Protein AF-A0A126Z7Q3-F1 (afdb_monomer)

Secondary structure (DSSP, 8-state):
--HHHHHHTTGGGTT-GGG-SS-S-SSHHHHHHHHHHHHS--SS-SEEEEETTEEEE---HHHHHHH--HHHHHHHHHTTEEEETTTTEEEEE-

Foldseek 3Di:
DALQVLLVVQLVLAQQLVPDDPQPDPQLVVSLVVLQCVQPNDPDDQFDDDDDQKTWGPDDRVSSRVRDDSVSSNSNRNSQWHQDPVVRTIMHGD

Sequence (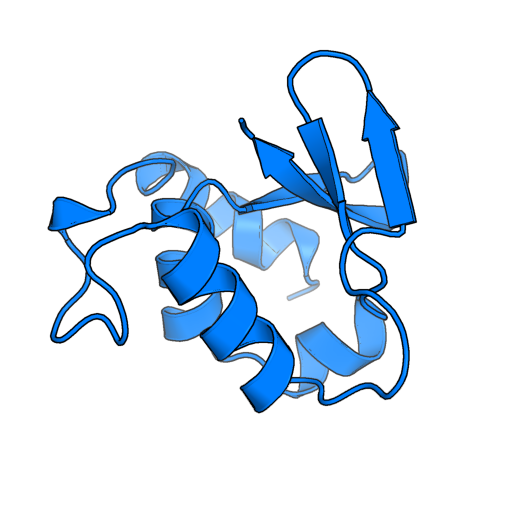94 aa):
MNLHDRFEQYEDEFLKFDRIDNPKSKRPDLHAFLMLDEIQPGERDLISASEHDEFYLDIDCDAFAEKATDEQIRDLQRCGIRYDSELDSLCMFA

Radius of gyration: 12.02 Å; Cα contacts (8 Å, |Δi|>4): 138; chains: 1; bounding box: 31×30×31 Å

Nearest PDB structures (foldseek):
  3eg4-assembly1_A  TM=2.612E-01  e=6.435E+00  Brucella suis

pLDDT: mean 96.57, std 2.92, range [76.81, 98.5]

Solvent-accessible surface area (backbone atoms only — not comparable to full-atom values): 5461 Å² total; per-residue (Å²): 131,58,62,59,61,57,49,58,75,35,54,93,36,56,65,43,49,92,75,54,80,85,61,91,40,97,46,46,61,62,29,38,52,57,50,48,41,70,67,54,70,74,96,68,69,56,69,67,49,70,56,97,54,34,37,31,39,68,52,64,54,70,70,40,51,78,62,54,48,72,68,54,52,41,50,31,17,10,33,28,39,45,71,39,83,91,76,66,33,42,31,34,62,107

Mean predicted aligned error: 2.29 Å

Structure (mmCIF, N/CA/C/O backbone):
data_AF-A0A126Z7Q3-F1
#
_entry.id   AF-A0A126Z7Q3-F1
#
loop_
_atom_site.group_PDB
_atom_site.id
_atom_site.type_symbol
_atom_site.label_atom_id
_atom_site.label_alt_id
_atom_site.label_comp_id
_atom_site.label_asym_id
_atom_site.label_entity_id
_atom_site.label_seq_id
_atom_site.pdbx_PDB_ins_code
_atom_site.Cartn_x
_atom_site.Cartn_y
_atom_site.Cartn_z
_atom_site.occupancy
_atom_site.B_iso_or_equiv
_atom_site.auth_seq_id
_atom_site.auth_comp_id
_atom_site.auth_asym_id
_atom_site.auth_atom_id
_atom_site.pdbx_PDB_model_num
ATOM 1 N N . MET A 1 1 ? 10.277 10.415 6.136 1.00 76.81 1 MET A N 1
ATOM 2 C CA . MET A 1 1 ? 10.282 8.963 6.380 1.00 76.81 1 MET A CA 1
ATOM 3 C C . MET A 1 1 ? 10.121 8.313 5.018 1.00 76.81 1 MET A C 1
ATOM 5 O O . MET A 1 1 ? 9.322 8.838 4.247 1.00 76.81 1 MET A O 1
ATOM 9 N N . ASN A 1 2 ? 10.946 7.324 4.670 1.00 91.75 2 ASN A N 1
ATOM 10 C CA . ASN A 1 2 ? 10.834 6.655 3.365 1.00 91.75 2 ASN A CA 1
ATOM 11 C C . ASN A 1 2 ? 9.611 5.706 3.368 1.00 91.75 2 ASN A C 1
ATOM 13 O O . ASN A 1 2 ? 8.962 5.552 4.404 1.00 91.75 2 ASN 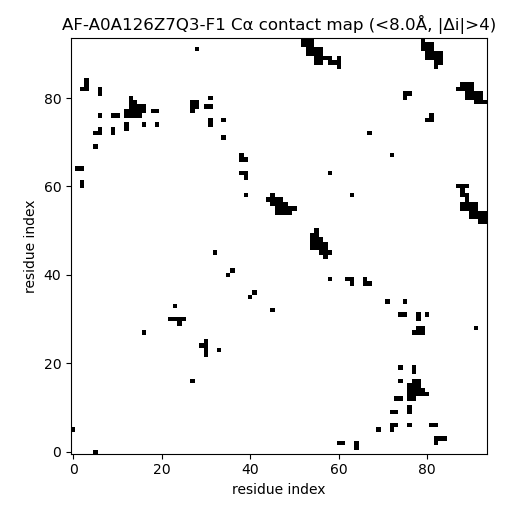A O 1
ATOM 17 N N . LEU A 1 3 ? 9.256 5.112 2.225 1.00 95.38 3 LEU A N 1
ATOM 18 C CA . LEU A 1 3 ? 8.071 4.251 2.147 1.00 95.38 3 LEU A CA 1
ATOM 19 C C . LEU A 1 3 ? 8.204 2.983 3.005 1.00 95.38 3 LEU A C 1
ATOM 21 O O . LEU A 1 3 ? 7.251 2.618 3.691 1.00 95.38 3 LEU A O 1
ATOM 25 N N . HIS A 1 4 ? 9.385 2.366 3.011 1.00 95.88 4 HIS A N 1
ATOM 26 C CA . HIS A 1 4 ? 9.693 1.179 3.807 1.00 95.88 4 HIS A CA 1
ATOM 27 C C . HIS A 1 4 ? 9.430 1.405 5.302 1.00 95.88 4 HIS A C 1
ATOM 29 O O . HIS A 1 4 ? 8.609 0.704 5.888 1.00 95.88 4 HIS A O 1
ATOM 35 N N . ASP A 1 5 ? 10.022 2.452 5.882 1.00 96.38 5 ASP A N 1
ATOM 36 C CA . ASP A 1 5 ? 9.861 2.836 7.288 1.00 96.38 5 ASP A CA 1
ATOM 37 C C . ASP A 1 5 ? 8.374 3.061 7.648 1.00 96.38 5 ASP A C 1
ATOM 39 O O . ASP A 1 5 ? 7.932 2.746 8.754 1.00 96.38 5 ASP A O 1
ATOM 43 N N . ARG A 1 6 ? 7.580 3.617 6.714 1.00 96.75 6 ARG A N 1
ATOM 44 C CA . ARG A 1 6 ? 6.141 3.862 6.923 1.00 96.75 6 ARG A CA 1
ATOM 45 C C . ARG A 1 6 ? 5.349 2.560 6.984 1.00 96.75 6 ARG A C 1
ATOM 47 O O . ARG A 1 6 ? 4.431 2.468 7.792 1.00 96.75 6 ARG A O 1
ATOM 54 N N . PHE A 1 7 ? 5.685 1.568 6.160 1.00 97.19 7 PHE A N 1
ATOM 55 C CA . PHE A 1 7 ? 5.086 0.234 6.253 1.00 97.19 7 PHE A CA 1
ATOM 56 C C . PHE A 1 7 ? 5.569 -0.522 7.500 1.00 97.19 7 PHE A C 1
ATOM 58 O O . PHE A 1 7 ? 4.757 -1.165 8.162 1.00 97.19 7 PHE A O 1
ATOM 65 N N . GLU A 1 8 ? 6.847 -0.417 7.878 1.00 96.56 8 GLU A N 1
ATOM 66 C CA . GLU A 1 8 ? 7.362 -1.036 9.112 1.00 96.56 8 GLU A CA 1
ATOM 67 C C . GLU A 1 8 ? 6.656 -0.500 10.364 1.00 96.56 8 GLU A C 1
ATOM 69 O O . GLU A 1 8 ? 6.304 -1.269 11.258 1.00 96.56 8 GLU A O 1
ATOM 74 N N . GLN A 1 9 ? 6.360 0.805 10.416 1.00 97.12 9 GLN A N 1
ATOM 75 C CA . GLN A 1 9 ? 5.652 1.422 11.543 1.00 97.12 9 GLN A CA 1
ATOM 76 C C . GLN A 1 9 ? 4.298 0.754 11.854 1.00 97.12 9 GLN A C 1
ATOM 78 O O . GLN A 1 9 ? 3.832 0.806 12.996 1.00 97.12 9 GLN A O 1
ATOM 83 N N . TYR A 1 10 ? 3.655 0.155 10.853 1.00 96.69 10 TYR A N 1
ATOM 84 C CA . TYR A 1 10 ? 2.328 -0.437 10.967 1.00 96.69 10 TYR A CA 1
ATOM 85 C C . TYR A 1 10 ? 2.341 -1.970 10.845 1.00 96.69 10 TYR A C 1
ATOM 87 O O . TYR A 1 10 ? 1.268 -2.555 10.736 1.00 96.69 10 TYR A O 1
ATOM 95 N N . GLU A 1 11 ? 3.500 -2.640 10.929 1.00 95.19 11 GLU A N 1
ATOM 96 C CA . GLU A 1 11 ? 3.626 -4.106 10.792 1.00 95.19 11 GLU A CA 1
ATOM 97 C C . GLU A 1 11 ? 2.614 -4.887 11.652 1.00 95.19 11 GLU A C 1
ATOM 99 O O . GLU A 1 11 ? 1.985 -5.841 11.187 1.00 95.19 11 GLU A O 1
ATOM 104 N N . ASP A 1 12 ? 2.349 -4.408 12.870 1.00 97.31 12 ASP A N 1
ATOM 105 C CA . ASP A 1 12 ? 1.345 -4.970 13.776 1.00 97.31 12 ASP A CA 1
ATOM 106 C C . ASP A 1 12 ? -0.096 -4.935 13.231 1.00 97.31 12 ASP A C 1
ATOM 108 O O . ASP A 1 12 ? -0.983 -5.564 13.805 1.00 97.31 12 ASP A O 1
ATOM 112 N N . GLU A 1 13 ? -0.390 -4.208 12.159 1.00 98.00 13 GLU A N 1
ATOM 113 C CA . GLU A 1 13 ? -1.710 -4.112 11.530 1.00 98.00 13 GLU A CA 1
ATOM 114 C C . GLU A 1 13 ? -1.885 -5.079 10.347 1.00 98.00 13 GLU A C 1
ATOM 116 O O . GLU A 1 13 ? -2.984 -5.169 9.796 1.00 98.00 13 GLU A O 1
ATOM 121 N N . PHE A 1 14 ? -0.852 -5.853 9.996 1.00 97.94 14 PHE A N 1
ATOM 122 C CA . PHE A 1 14 ? -0.886 -6.783 8.868 1.00 97.94 14 PHE A CA 1
ATOM 123 C C . PHE A 1 14 ? -2.031 -7.806 8.974 1.00 97.94 14 PHE A C 1
ATOM 125 O O . PHE A 1 14 ? -2.215 -8.459 10.005 1.00 97.94 14 PHE A O 1
ATOM 132 N N . LEU A 1 15 ? -2.816 -7.929 7.896 1.00 97.75 15 LEU A N 1
ATOM 133 C CA . LEU A 1 15 ? -3.987 -8.818 7.775 1.00 97.75 15 LEU A CA 1
ATOM 134 C C . LEU A 1 15 ? -5.115 -8.581 8.806 1.00 97.75 15 LEU A C 1
ATOM 136 O O . LEU A 1 15 ? -5.921 -9.476 9.066 1.00 97.75 15 LEU A O 1
ATOM 140 N N . LYS A 1 16 ? -5.229 -7.372 9.374 1.00 98.19 16 LYS A N 1
ATOM 141 C CA . LYS A 1 16 ? -6.319 -6.979 10.295 1.00 98.19 16 LYS A CA 1
ATOM 142 C C . LYS A 1 16 ? -7.426 -6.176 9.605 1.00 98.19 16 LYS A C 1
ATOM 144 O O . LYS A 1 16 ? -7.791 -5.083 10.043 1.00 98.19 16 LYS A O 1
ATOM 149 N N . PHE A 1 17 ? -7.947 -6.705 8.496 1.00 98.25 17 PHE A N 1
ATOM 150 C CA . PHE A 1 17 ? -8.956 -6.040 7.657 1.00 98.25 17 PHE A CA 1
ATOM 151 C C . PHE A 1 17 ? -10.237 -5.646 8.413 1.00 98.25 17 PHE A C 1
ATOM 153 O O . PHE A 1 17 ? -10.881 -4.654 8.082 1.00 98.25 17 PHE A O 1
ATOM 160 N N . ASP A 1 18 ? -10.593 -6.385 9.464 1.00 98.00 18 ASP A N 1
ATOM 161 C CA . ASP A 1 18 ? -11.741 -6.108 10.333 1.00 98.00 18 ASP A CA 1
ATOM 162 C C . ASP A 1 18 ? -11.663 -4.753 11.061 1.00 98.00 18 ASP A C 1
ATOM 164 O O . ASP A 1 18 ? -12.674 -4.278 11.574 1.00 98.00 18 ASP A O 1
ATOM 168 N N . ARG A 1 19 ? -10.484 -4.118 11.083 1.00 98.06 19 ARG A N 1
ATOM 169 C CA . ARG A 1 19 ? -10.236 -2.804 11.695 1.00 98.06 19 ARG A CA 1
ATOM 170 C C . ARG A 1 19 ? -10.356 -1.622 10.730 1.00 98.06 19 ARG A C 1
ATOM 172 O O . ARG A 1 19 ? -10.100 -0.492 11.148 1.00 98.06 19 ARG A O 1
ATOM 179 N N . ILE A 1 20 ? -10.670 -1.863 9.458 1.00 97.88 20 ILE A N 1
ATOM 180 C CA . ILE A 1 20 ? -10.885 -0.792 8.480 1.00 97.88 20 ILE A CA 1
ATOM 181 C C . ILE A 1 20 ? -12.309 -0.253 8.622 1.00 97.88 20 ILE A C 1
ATOM 183 O O . ILE A 1 20 ? -13.290 -0.992 8.510 1.00 97.88 20 ILE A O 1
ATOM 187 N N . ASP A 1 21 ? -12.420 1.058 8.815 1.00 95.19 21 ASP A N 1
ATOM 188 C CA . ASP A 1 21 ? -13.702 1.749 8.873 1.00 95.19 21 ASP A CA 1
ATOM 189 C C . ASP A 1 21 ? -14.236 2.022 7.457 1.00 95.19 21 ASP A C 1
ATOM 191 O O . ASP A 1 21 ? -13.557 2.611 6.622 1.00 95.19 21 ASP A O 1
ATOM 195 N N . ASN A 1 22 ? -15.490 1.640 7.190 1.00 95.50 22 ASN A N 1
ATOM 196 C CA . ASN A 1 22 ? -16.183 1.869 5.910 1.00 95.50 22 ASN A CA 1
ATOM 197 C C . ASN A 1 22 ? -15.405 1.389 4.661 1.00 95.50 22 ASN A C 1
ATOM 199 O O . ASN A 1 22 ? -15.168 2.179 3.739 1.00 95.50 22 ASN A O 1
ATOM 203 N N . PRO A 1 23 ? -15.035 0.097 4.571 1.00 97.44 23 PRO A N 1
ATOM 204 C CA . PRO A 1 23 ? -14.267 -0.392 3.439 1.00 97.44 23 PRO A CA 1
ATOM 205 C C . PRO A 1 23 ? -15.098 -0.322 2.149 1.00 97.44 23 PRO A C 1
ATOM 207 O O . PRO A 1 23 ? -16.294 -0.629 2.123 1.00 97.44 23 PRO A O 1
ATOM 210 N N . LYS A 1 24 ? -14.446 0.036 1.040 1.00 96.38 24 LYS A N 1
ATOM 211 C CA . LYS A 1 24 ? -15.083 0.147 -0.291 1.00 96.38 24 LYS A CA 1
ATOM 212 C C . LYS A 1 24 ? -15.567 -1.195 -0.846 1.00 96.38 24 LYS A C 1
ATOM 214 O O . LYS A 1 24 ? -16.371 -1.244 -1.771 1.00 96.38 24 LYS A O 1
ATOM 219 N N . SER A 1 25 ? -15.059 -2.287 -0.286 1.00 98.06 25 SER A N 1
ATOM 220 C CA . SER A 1 25 ? -15.408 -3.661 -0.617 1.00 98.06 25 SER A CA 1
ATOM 221 C C . SER A 1 25 ? -15.380 -4.503 0.653 1.00 98.06 25 SER A C 1
ATOM 223 O O . SER A 1 25 ? -14.664 -4.192 1.594 1.00 98.06 25 SER A O 1
ATOM 225 N N . LYS A 1 26 ? -16.126 -5.610 0.676 1.00 97.25 26 LYS A N 1
ATOM 226 C CA . LYS A 1 26 ? -16.007 -6.624 1.740 1.00 97.25 26 LYS A CA 1
ATOM 227 C C . LYS A 1 26 ? -14.816 -7.566 1.541 1.00 97.25 26 LYS A C 1
ATOM 229 O O . LYS A 1 26 ? -14.537 -8.367 2.425 1.00 97.25 26 LYS A O 1
ATOM 234 N N . ARG A 1 27 ? -14.185 -7.528 0.365 1.00 97.81 27 ARG A N 1
ATOM 235 C CA . ARG A 1 27 ? -13.001 -8.325 0.044 1.00 97.81 27 ARG A CA 1
ATOM 236 C C . ARG A 1 27 ? -11.745 -7.459 0.244 1.00 97.81 27 ARG A C 1
ATOM 238 O O . ARG A 1 27 ? -11.726 -6.374 -0.347 1.00 97.81 27 ARG A O 1
ATOM 245 N N . PRO A 1 28 ? -10.765 -7.888 1.065 1.00 97.94 28 PRO A N 1
ATOM 246 C CA . PRO A 1 28 ? -9.580 -7.087 1.382 1.00 97.94 28 PRO A CA 1
ATOM 247 C C . PRO A 1 28 ? -8.758 -6.701 0.152 1.00 97.94 28 PRO A C 1
ATOM 249 O O . PRO A 1 28 ? -8.462 -5.527 -0.043 1.00 97.94 28 PRO A O 1
ATOM 252 N N . ASP A 1 29 ? -8.491 -7.671 -0.718 1.00 97.69 29 ASP A N 1
ATOM 253 C CA . ASP A 1 29 ? -7.803 -7.511 -2.002 1.00 97.69 29 ASP A CA 1
ATOM 254 C C . ASP A 1 29 ? -8.438 -6.411 -2.871 1.00 97.69 29 ASP A C 1
ATOM 256 O O . ASP A 1 29 ? -7.792 -5.438 -3.259 1.00 97.69 29 ASP A O 1
ATOM 260 N N . LEU A 1 30 ? -9.749 -6.494 -3.105 1.00 98.19 30 LEU A N 1
ATOM 261 C CA . LEU A 1 30 ? -10.472 -5.519 -3.914 1.00 98.19 30 LEU A CA 1
ATOM 262 C C . LEU A 1 30 ? -10.513 -4.142 -3.242 1.00 98.19 30 LEU A C 1
ATOM 264 O O . LEU A 1 30 ? -10.480 -3.128 -3.933 1.00 98.19 30 LEU A O 1
ATOM 268 N N . HIS A 1 31 ? -10.595 -4.076 -1.908 1.00 98.44 31 HIS A N 1
ATOM 269 C CA . HIS A 1 31 ? -10.501 -2.798 -1.204 1.00 98.44 31 HIS A CA 1
ATOM 270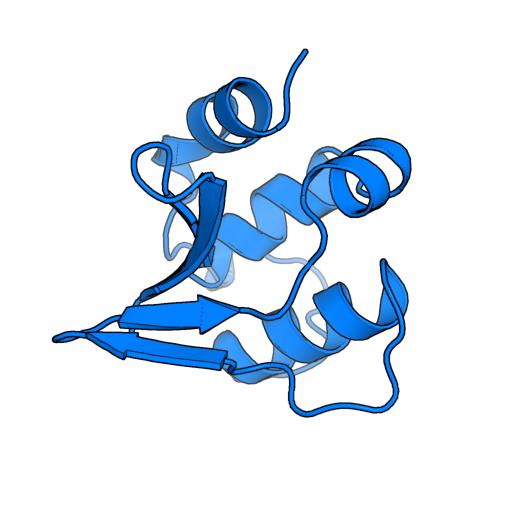 C C . HIS A 1 31 ? -9.127 -2.149 -1.403 1.00 98.44 31 HIS A C 1
ATOM 272 O O . HIS A 1 31 ? -9.078 -0.958 -1.718 1.00 98.44 31 HIS A O 1
ATOM 278 N N . ALA A 1 32 ? -8.050 -2.930 -1.277 1.00 98.31 32 ALA A N 1
ATOM 279 C CA . ALA A 1 32 ? -6.685 -2.465 -1.488 1.00 98.31 32 ALA A CA 1
ATOM 280 C C . ALA A 1 32 ? -6.497 -1.939 -2.912 1.00 98.31 32 ALA A C 1
ATOM 282 O O . ALA A 1 32 ? -6.027 -0.821 -3.094 1.00 98.31 32 ALA A O 1
ATOM 283 N N . PHE A 1 33 ? -6.950 -2.685 -3.922 1.00 98.25 33 PHE A N 1
ATOM 284 C CA . PHE A 1 33 ? -6.799 -2.290 -5.325 1.00 98.25 33 PHE A CA 1
ATOM 285 C C . PHE A 1 33 ? -7.568 -1.009 -5.661 1.00 98.25 33 PHE A C 1
ATOM 287 O O . PHE A 1 33 ? -7.023 -0.128 -6.317 1.00 98.25 33 PHE A O 1
ATOM 294 N N . LEU A 1 34 ? -8.791 -0.846 -5.143 1.00 98.44 34 LEU A N 1
ATOM 295 C CA . LEU A 1 34 ? -9.544 0.407 -5.286 1.00 98.44 34 LEU A CA 1
ATOM 296 C C . LEU A 1 34 ? -8.872 1.585 -4.563 1.00 98.44 34 LEU A C 1
ATOM 298 O O . LEU A 1 34 ? -9.041 2.733 -4.960 1.00 98.44 34 LEU A O 1
ATOM 302 N N . MET A 1 35 ? -8.167 1.335 -3.457 1.00 98.44 35 MET A N 1
ATOM 303 C CA . MET A 1 35 ? -7.413 2.374 -2.755 1.00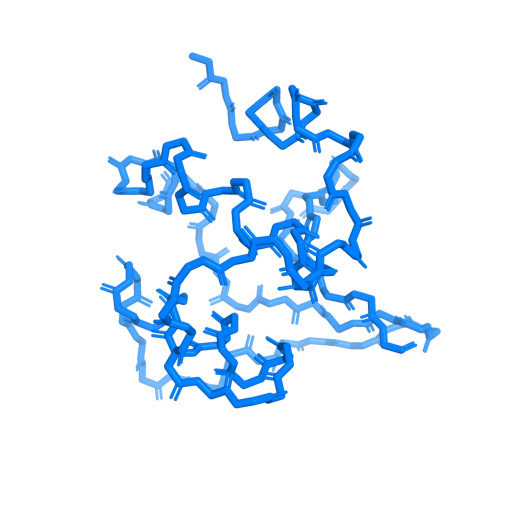 98.44 35 MET A CA 1
ATOM 304 C C . MET A 1 35 ? -6.145 2.764 -3.520 1.00 98.44 35 MET A C 1
ATOM 306 O O . MET A 1 35 ? -5.874 3.953 -3.658 1.00 98.44 35 MET A O 1
ATOM 310 N N . LEU A 1 36 ? -5.402 1.784 -4.035 1.00 98.38 36 LEU A N 1
ATOM 311 C CA . LEU A 1 36 ? -4.199 2.009 -4.834 1.00 98.38 36 LEU A CA 1
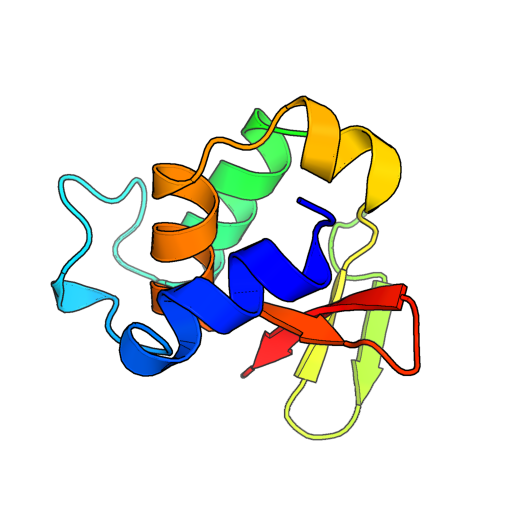ATOM 312 C C . LEU A 1 36 ? -4.512 2.796 -6.109 1.00 98.38 36 LEU A C 1
ATOM 314 O O . LEU A 1 36 ? -3.835 3.786 -6.367 1.00 98.38 36 LEU A O 1
ATOM 318 N N . ASP A 1 37 ? -5.572 2.429 -6.835 1.00 98.12 37 ASP A N 1
ATOM 319 C CA . ASP A 1 37 ? -6.009 3.143 -8.044 1.00 98.12 37 ASP A CA 1
ATOM 320 C C . ASP A 1 37 ? -6.418 4.598 -7.754 1.00 98.12 37 ASP A C 1
ATOM 322 O O . ASP A 1 37 ? -6.136 5.498 -8.536 1.00 98.12 37 ASP A O 1
ATOM 326 N N . GLU A 1 38 ? -7.011 4.881 -6.590 1.00 97.88 38 GLU A N 1
ATOM 327 C CA . GLU A 1 38 ? -7.321 6.264 -6.208 1.00 97.88 38 GLU A CA 1
ATOM 328 C C . GLU A 1 38 ? -6.082 7.094 -5.844 1.00 97.88 38 GLU A C 1
ATOM 330 O O . GLU A 1 38 ? -6.044 8.293 -6.129 1.00 97.88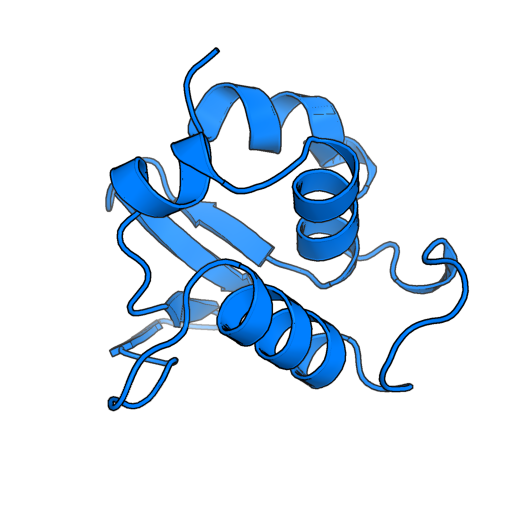 38 GLU A O 1
ATOM 335 N N . ILE A 1 39 ? -5.076 6.488 -5.203 1.00 98.06 39 ILE A N 1
ATOM 336 C CA . ILE A 1 39 ? -3.831 7.177 -4.821 1.00 98.06 39 ILE A CA 1
ATOM 337 C C . ILE A 1 39 ? -2.949 7.402 -6.054 1.00 98.06 39 ILE A C 1
ATOM 339 O O . ILE A 1 39 ? -2.391 8.487 -6.253 1.00 98.06 39 ILE A O 1
ATOM 343 N N . GLN A 1 40 ? -2.825 6.376 -6.890 1.00 97.75 40 GLN A N 1
ATOM 344 C CA . GLN A 1 40 ? -2.001 6.377 -8.085 1.00 97.75 40 GLN A CA 1
ATOM 345 C C . GLN A 1 40 ? -2.749 5.706 -9.244 1.00 97.75 40 GLN A C 1
ATOM 347 O O . GLN A 1 40 ? -2.527 4.527 -9.517 1.00 97.75 40 GLN A O 1
ATOM 352 N N . PRO A 1 41 ? -3.604 6.470 -9.950 1.00 97.06 41 PRO A N 1
ATOM 353 C CA . PRO A 1 41 ? -4.324 5.959 -11.106 1.00 97.06 41 PRO A CA 1
ATOM 354 C C . PRO A 1 41 ? -3.364 5.513 -12.208 1.00 97.06 41 PRO A C 1
ATOM 356 O O . PRO A 1 41 ? -2.364 6.188 -12.482 1.00 97.06 41 PRO A O 1
ATOM 359 N N . GLY A 1 42 ? -3.708 4.420 -12.882 1.00 94.69 42 GLY A N 1
ATOM 360 C CA . GLY A 1 42 ? -2.944 3.866 -13.996 1.00 94.69 42 GLY A CA 1
ATOM 361 C C . GLY A 1 42 ? -3.839 3.374 -15.132 1.00 94.69 42 GLY A C 1
ATOM 362 O O . GLY A 1 42 ? -5.046 3.221 -14.981 1.00 94.69 42 GLY A O 1
ATOM 363 N N . GLU A 1 43 ? -3.240 3.125 -16.296 1.00 94.81 43 GLU A N 1
ATOM 364 C CA . GLU A 1 43 ? -3.937 2.553 -17.466 1.00 94.81 43 GLU A CA 1
ATOM 365 C C . GLU A 1 43 ? -3.551 1.088 -17.735 1.00 94.81 43 GLU A C 1
ATOM 367 O O . GLU A 1 43 ? -4.014 0.484 -18.704 1.00 94.81 43 GLU A O 1
ATOM 372 N N . ARG A 1 44 ? -2.663 0.524 -16.911 1.00 95.19 44 ARG A N 1
ATOM 373 C CA . ARG A 1 44 ? -2.165 -0.852 -17.016 1.00 95.19 44 ARG A CA 1
ATOM 374 C C . ARG A 1 44 ? -2.737 -1.722 -15.903 1.00 95.19 44 ARG A C 1
ATOM 376 O O . ARG A 1 44 ? -3.356 -1.221 -14.968 1.00 95.19 44 ARG A O 1
ATOM 383 N N . ASP A 1 45 ? -2.518 -3.027 -16.025 1.00 96.94 45 ASP A N 1
ATOM 384 C CA . ASP A 1 45 ? -2.875 -3.978 -14.980 1.00 96.94 45 ASP A CA 1
ATOM 385 C C . ASP A 1 45 ? -2.058 -3.703 -13.713 1.00 96.94 45 ASP A C 1
ATOM 387 O O . ASP A 1 45 ? -0.847 -3.509 -13.773 1.00 96.94 45 ASP A O 1
ATOM 391 N N . LEU A 1 46 ? -2.728 -3.716 -12.559 1.00 97.25 46 LEU A N 1
ATOM 392 C CA . LEU A 1 46 ? -2.086 -3.439 -11.275 1.00 97.25 46 LEU A CA 1
ATOM 393 C C . LEU A 1 46 ? -1.135 -4.562 -10.839 1.00 97.25 46 LEU A C 1
ATOM 395 O O . LEU A 1 46 ? -0.160 -4.289 -10.156 1.00 97.25 46 LEU A O 1
ATOM 399 N N . ILE A 1 47 ? -1.408 -5.817 -11.207 1.00 97.38 47 ILE A N 1
ATOM 400 C CA . ILE A 1 47 ? -0.541 -6.960 -10.883 1.00 97.38 47 ILE A CA 1
ATOM 401 C C . ILE A 1 47 ? 0.515 -7.094 -11.983 1.00 97.38 47 ILE A C 1
ATOM 403 O O . ILE A 1 47 ? 0.173 -7.351 -13.138 1.00 97.38 47 ILE A O 1
ATOM 407 N N . SER A 1 48 ? 1.790 -6.963 -11.620 1.00 96.50 48 SER A N 1
ATOM 408 C CA . SER A 1 48 ? 2.926 -7.025 -12.547 1.00 96.50 48 SER A CA 1
ATOM 409 C C . SER A 1 48 ? 3.604 -8.397 -12.578 1.00 96.50 48 SER A C 1
ATOM 411 O O . SER A 1 48 ? 4.092 -8.823 -13.627 1.00 96.50 48 SER A O 1
ATOM 413 N N . ALA A 1 49 ? 3.616 -9.108 -11.448 1.00 96.69 49 ALA A N 1
ATOM 414 C CA . ALA A 1 49 ? 4.203 -10.438 -11.314 1.00 96.69 49 ALA A CA 1
ATOM 415 C C . ALA A 1 49 ? 3.581 -11.216 -10.142 1.00 96.69 49 ALA A C 1
ATOM 417 O O . ALA A 1 49 ? 2.804 -10.678 -9.353 1.00 96.69 49 ALA A O 1
ATOM 418 N N . SER A 1 50 ? 3.937 -12.493 -10.024 1.00 95.81 50 SER A N 1
ATOM 419 C CA . SER A 1 50 ? 3.550 -13.346 -8.899 1.00 95.81 50 SER A CA 1
ATOM 420 C C . SER A 1 50 ? 4.680 -14.299 -8.530 1.00 95.81 50 SER A C 1
ATOM 422 O O . SER A 1 50 ? 5.279 -14.896 -9.430 1.00 95.81 50 SER A O 1
ATOM 424 N N . GLU A 1 51 ? 4.900 -14.516 -7.240 1.00 93.69 51 GLU A N 1
ATOM 425 C CA . GLU A 1 51 ? 5.821 -15.526 -6.721 1.00 93.69 51 GLU A CA 1
ATOM 426 C C . GLU A 1 51 ? 5.234 -16.160 -5.458 1.00 93.69 51 GLU A C 1
ATOM 428 O O . GLU A 1 51 ? 4.822 -15.458 -4.545 1.00 93.69 51 GLU A O 1
ATOM 433 N N . HIS A 1 52 ? 5.191 -17.495 -5.407 1.00 90.50 52 HIS A N 1
ATOM 434 C CA . HIS A 1 52 ? 4.598 -18.242 -4.294 1.00 90.50 52 HIS A CA 1
ATOM 435 C C . HIS A 1 52 ? 3.190 -17.737 -3.915 1.00 90.50 52 HIS A C 1
ATOM 437 O O . HIS A 1 52 ? 2.261 -17.907 -4.707 1.00 90.50 52 HIS A O 1
ATOM 443 N N . ASP A 1 53 ? 3.063 -17.134 -2.733 1.00 92.12 53 ASP A N 1
ATOM 444 C CA . ASP A 1 53 ? 1.825 -16.617 -2.144 1.00 92.12 53 ASP A CA 1
ATOM 445 C C . ASP A 1 53 ? 1.773 -15.079 -2.240 1.00 92.12 53 ASP A C 1
ATOM 447 O O . ASP A 1 53 ? 1.156 -14.406 -1.417 1.00 92.12 53 ASP A O 1
ATOM 451 N N . GLU A 1 54 ? 2.471 -14.495 -3.218 1.00 95.69 54 GLU A N 1
ATOM 452 C CA . GLU A 1 54 ? 2.582 -13.050 -3.392 1.00 95.69 54 GLU A CA 1
ATOM 453 C C . GLU A 1 54 ? 2.270 -12.598 -4.815 1.00 95.69 54 GLU A C 1
ATOM 455 O O . GLU A 1 54 ? 2.658 -13.221 -5.808 1.00 95.69 54 GLU A O 1
ATOM 460 N N . PHE A 1 55 ? 1.610 -11.446 -4.901 1.00 97.56 55 PHE A N 1
ATOM 461 C CA . PHE A 1 55 ? 1.427 -10.687 -6.132 1.00 97.56 55 PHE A CA 1
ATOM 462 C C . PHE A 1 55 ? 2.159 -9.354 -6.028 1.00 97.56 55 PHE A C 1
ATOM 464 O O . PHE A 1 55 ? 1.886 -8.574 -5.119 1.00 97.56 55 PHE A O 1
ATOM 471 N N . TYR A 1 56 ? 3.045 -9.073 -6.976 1.00 97.62 56 TYR A N 1
ATOM 472 C CA . TYR A 1 56 ? 3.765 -7.804 -7.069 1.00 97.62 56 TYR A CA 1
ATOM 473 C C . TYR A 1 56 ? 2.964 -6.789 -7.873 1.00 97.62 56 TYR A C 1
ATOM 475 O O . TYR A 1 56 ? 2.266 -7.153 -8.825 1.00 97.62 56 TYR A O 1
ATOM 483 N N . LEU A 1 57 ? 3.052 -5.521 -7.478 1.00 98.00 57 LEU A N 1
ATOM 484 C CA . LEU A 1 57 ? 2.184 -4.464 -7.981 1.00 98.00 57 LEU A CA 1
ATOM 485 C C . LEU A 1 57 ? 2.955 -3.472 -8.862 1.00 98.00 57 LEU A C 1
ATOM 487 O O . LEU A 1 57 ? 4.062 -3.058 -8.524 1.00 98.00 57 LEU A O 1
ATOM 491 N N . ASP A 1 58 ? 2.359 -3.064 -9.985 1.00 97.38 58 ASP A N 1
ATOM 492 C CA . ASP A 1 58 ? 2.860 -2.002 -10.875 1.00 97.38 58 ASP A CA 1
ATOM 493 C C . ASP A 1 58 ? 2.591 -0.618 -10.255 1.00 97.38 58 ASP A C 1
ATOM 495 O O . ASP A 1 58 ? 1.766 0.165 -10.726 1.00 97.38 58 ASP A O 1
ATOM 499 N N . ILE A 1 59 ? 3.247 -0.343 -9.125 1.00 97.81 59 ILE A N 1
ATOM 500 C CA . ILE A 1 59 ? 3.171 0.919 -8.390 1.00 97.81 59 ILE A CA 1
ATOM 501 C C . ILE A 1 59 ? 4.568 1.534 -8.328 1.00 97.81 59 ILE A C 1
ATOM 503 O O . ILE A 1 59 ? 5.492 0.950 -7.775 1.00 97.81 59 ILE A O 1
ATOM 507 N N . ASP A 1 60 ? 4.702 2.749 -8.855 1.00 97.19 60 ASP A N 1
ATOM 508 C CA . ASP A 1 60 ? 5.842 3.626 -8.588 1.00 97.19 60 ASP A CA 1
ATOM 509 C C . ASP A 1 60 ? 5.862 4.002 -7.094 1.00 97.19 60 ASP A C 1
ATOM 511 O O . ASP A 1 60 ? 5.024 4.784 -6.637 1.00 97.19 60 ASP A O 1
ATOM 515 N N . CYS A 1 61 ? 6.776 3.396 -6.331 1.00 97.19 61 CYS A N 1
ATOM 516 C CA . CYS A 1 61 ? 6.897 3.567 -4.883 1.00 97.19 61 CYS A CA 1
ATOM 517 C C . CYS A 1 61 ? 7.230 5.010 -4.478 1.00 97.19 61 CYS A C 1
ATOM 519 O O . CYS A 1 61 ? 6.705 5.492 -3.471 1.00 97.19 61 CYS A O 1
ATOM 521 N N . ASP A 1 62 ? 8.042 5.719 -5.264 1.00 96.25 62 ASP A N 1
ATOM 522 C CA . ASP A 1 62 ? 8.418 7.104 -4.977 1.00 96.25 62 ASP A CA 1
ATOM 523 C C . ASP A 1 62 ? 7.204 8.028 -5.140 1.00 96.25 62 ASP A C 1
ATOM 525 O O . ASP A 1 62 ? 6.835 8.760 -4.215 1.00 96.25 62 ASP A O 1
ATOM 529 N N . ALA A 1 63 ? 6.511 7.939 -6.280 1.00 96.38 63 ALA A N 1
ATOM 530 C CA . ALA A 1 63 ? 5.315 8.740 -6.542 1.00 96.38 63 ALA A CA 1
ATOM 531 C C . ALA A 1 63 ? 4.147 8.378 -5.608 1.00 96.38 63 ALA A C 1
ATOM 533 O O . ALA A 1 63 ? 3.363 9.249 -5.208 1.00 96.38 63 ALA A O 1
ATOM 534 N N . PHE A 1 64 ? 4.036 7.105 -5.227 1.00 97.56 64 PHE A N 1
ATOM 535 C CA . PHE A 1 64 ? 3.064 6.640 -4.248 1.00 97.56 64 PHE A CA 1
ATOM 536 C C . PHE A 1 64 ? 3.345 7.227 -2.860 1.00 97.56 64 PHE A C 1
ATOM 538 O O . PHE A 1 64 ? 2.424 7.728 -2.208 1.00 97.56 64 PHE A O 1
ATOM 545 N N . ALA A 1 65 ? 4.608 7.230 -2.417 1.00 96.69 65 ALA A N 1
ATOM 546 C CA . ALA A 1 65 ? 5.004 7.742 -1.107 1.00 96.69 65 ALA A CA 1
ATOM 547 C C . ALA A 1 65 ? 4.674 9.231 -0.922 1.00 96.69 65 ALA A C 1
ATOM 549 O O . ALA A 1 65 ? 4.335 9.641 0.190 1.00 96.69 65 ALA A O 1
ATOM 550 N N . GLU A 1 66 ? 4.726 10.026 -1.994 1.00 96.69 66 GLU A N 1
ATOM 551 C CA . GLU A 1 66 ? 4.361 11.449 -1.976 1.00 96.69 66 GLU A CA 1
ATOM 552 C C . GLU A 1 66 ? 2.858 11.696 -1.772 1.00 96.69 66 GLU A C 1
ATOM 554 O O . GLU A 1 66 ? 2.470 12.747 -1.256 1.00 96.69 66 GLU A O 1
ATOM 559 N N . LYS A 1 67 ? 2.003 10.749 -2.178 1.00 97.50 67 LYS A N 1
ATOM 560 C CA . LYS A 1 67 ? 0.540 10.916 -2.201 1.00 97.50 67 LYS A CA 1
ATOM 561 C C . LYS A 1 67 ? -0.178 10.171 -1.084 1.00 97.50 67 LYS A C 1
ATOM 563 O O . LYS A 1 67 ? -1.194 10.657 -0.589 1.00 97.50 67 LYS A O 1
ATOM 568 N N . ALA A 1 68 ? 0.316 8.992 -0.715 1.00 97.88 68 ALA A N 1
ATOM 569 C CA . ALA A 1 68 ? -0.324 8.136 0.271 1.00 97.88 68 A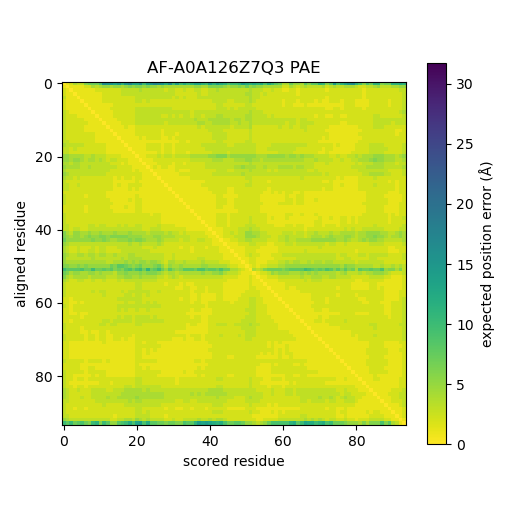LA A CA 1
ATOM 570 C C . ALA A 1 68 ? -0.261 8.763 1.667 1.00 97.88 68 ALA A C 1
ATOM 572 O O . ALA A 1 68 ? 0.795 9.225 2.107 1.00 97.88 68 ALA A O 1
ATOM 573 N N . THR A 1 69 ? -1.370 8.730 2.403 1.00 97.69 69 THR A N 1
ATOM 574 C CA . THR A 1 69 ? -1.401 9.087 3.826 1.00 97.69 69 THR A CA 1
ATOM 575 C C . THR A 1 69 ? -0.995 7.900 4.698 1.00 97.69 69 THR A C 1
ATOM 577 O O . THR A 1 69 ? -1.046 6.746 4.274 1.00 97.69 69 THR A O 1
ATOM 580 N N . ASP A 1 70 ? -0.611 8.163 5.946 1.00 97.44 70 ASP A N 1
ATOM 581 C CA . ASP A 1 70 ? -0.256 7.090 6.882 1.00 97.44 70 ASP A CA 1
ATOM 582 C C . ASP A 1 70 ? -1.456 6.193 7.231 1.00 97.44 70 ASP A C 1
ATOM 584 O O . ASP A 1 70 ? -1.303 4.991 7.434 1.00 97.44 70 ASP A O 1
ATOM 588 N N . GLU A 1 71 ? -2.672 6.751 7.240 1.00 97.31 71 GLU A N 1
ATOM 589 C CA . GLU A 1 71 ? -3.900 5.967 7.411 1.00 97.31 71 GLU A CA 1
ATOM 590 C C . GLU A 1 71 ? -4.129 5.013 6.235 1.00 97.31 71 GLU A C 1
ATOM 592 O O . GLU A 1 71 ? -4.485 3.859 6.460 1.00 97.31 71 GLU A O 1
ATOM 597 N N . GLN A 1 72 ? -3.866 5.466 5.004 1.00 98.06 72 GLN A N 1
ATOM 598 C CA . GLN A 1 72 ? -3.951 4.624 3.811 1.00 98.06 72 GLN A CA 1
ATOM 599 C C . GLN A 1 72 ? -2.889 3.522 3.822 1.00 98.06 72 GLN A C 1
ATOM 601 O O . GLN A 1 72 ? -3.219 2.380 3.530 1.00 98.06 72 GLN A O 1
ATOM 606 N N . ILE A 1 73 ? -1.642 3.816 4.209 1.00 98.19 73 ILE A N 1
ATOM 607 C CA . ILE A 1 73 ? -0.593 2.785 4.333 1.00 98.19 73 ILE A CA 1
ATOM 608 C C . ILE A 1 73 ? -0.990 1.727 5.363 1.00 98.19 73 ILE A C 1
ATOM 610 O O . ILE A 1 73 ? -0.938 0.532 5.074 1.00 98.19 73 ILE A O 1
ATOM 614 N N . ARG A 1 74 ? -1.462 2.158 6.536 1.00 98.25 74 ARG A N 1
ATOM 615 C CA . ARG A 1 74 ? -1.967 1.248 7.567 1.00 98.25 74 ARG A CA 1
ATOM 616 C C . ARG A 1 74 ? -3.108 0.374 7.041 1.00 98.25 74 ARG A C 1
ATOM 618 O O . ARG A 1 74 ? -3.123 -0.830 7.286 1.00 98.25 74 ARG A O 1
ATOM 625 N N . ASP A 1 75 ? -4.067 0.957 6.328 1.00 98.38 75 ASP A N 1
ATOM 626 C CA . ASP A 1 75 ? -5.212 0.214 5.796 1.00 98.38 75 ASP A CA 1
ATOM 627 C C . ASP A 1 75 ? -4.821 -0.731 4.648 1.00 98.38 75 ASP A C 1
ATOM 629 O O . ASP A 1 75 ? -5.341 -1.845 4.575 1.00 98.38 75 ASP A O 1
ATOM 633 N N . LEU A 1 76 ? -3.844 -0.368 3.813 1.00 98.38 76 LEU A N 1
ATOM 634 C CA . LEU A 1 76 ? -3.248 -1.280 2.832 1.00 98.38 76 LEU A CA 1
ATOM 635 C C . LEU A 1 76 ? -2.593 -2.482 3.523 1.00 98.38 76 LEU A C 1
ATOM 637 O O . LEU A 1 76 ? -2.799 -3.621 3.101 1.00 98.38 76 LEU A O 1
ATOM 641 N N . GLN A 1 77 ? -1.895 -2.268 4.636 1.00 98.00 77 GLN A N 1
ATOM 642 C CA . GLN A 1 77 ? -1.286 -3.356 5.399 1.00 98.00 77 GLN A CA 1
ATOM 643 C C . GLN A 1 77 ? -2.318 -4.282 6.042 1.00 98.00 77 GLN A C 1
ATOM 645 O O . GLN A 1 77 ? -2.182 -5.508 6.000 1.00 98.00 77 GLN A O 1
ATOM 650 N N . ARG A 1 78 ? -3.428 -3.723 6.529 1.00 98.50 78 ARG A N 1
ATOM 651 C CA . ARG A 1 78 ? -4.594 -4.502 6.977 1.00 98.50 78 ARG A CA 1
ATOM 652 C C . ARG A 1 78 ? -5.204 -5.351 5.866 1.00 98.50 78 ARG A C 1
ATOM 654 O O . ARG A 1 78 ? -5.788 -6.392 6.164 1.00 98.50 78 ARG A O 1
ATOM 661 N N . CYS A 1 79 ? -5.052 -4.940 4.608 1.00 98.31 79 CYS A N 1
ATOM 662 C CA . CYS A 1 79 ? -5.456 -5.721 3.440 1.00 98.31 79 CYS A CA 1
ATOM 663 C C . CYS A 1 79 ? -4.428 -6.771 2.997 1.00 98.31 79 CYS A C 1
ATOM 665 O O . CYS A 1 79 ? -4.732 -7.538 2.090 1.00 98.31 79 CYS A O 1
ATOM 667 N N . GLY A 1 80 ? -3.244 -6.823 3.615 1.00 97.88 80 GLY A N 1
ATOM 668 C CA . GLY A 1 80 ? -2.173 -7.747 3.238 1.00 97.88 80 GLY A CA 1
ATOM 669 C C . GLY A 1 80 ? -1.152 -7.172 2.254 1.00 97.88 80 GLY A C 1
ATOM 670 O O . GLY A 1 80 ? -0.350 -7.935 1.720 1.00 97.88 80 GLY A O 1
ATOM 671 N N . ILE A 1 81 ? -1.156 -5.855 2.013 1.00 98.25 81 ILE A N 1
ATOM 672 C CA . ILE A 1 81 ? -0.114 -5.185 1.226 1.00 98.25 81 ILE A CA 1
ATOM 673 C C . ILE A 1 81 ? 1.107 -4.916 2.103 1.00 98.25 81 ILE A C 1
ATOM 675 O O . ILE A 1 81 ? 0.983 -4.430 3.228 1.00 98.25 81 ILE A O 1
ATOM 679 N N . ARG A 1 82 ? 2.297 -5.179 1.580 1.00 96.94 82 ARG A N 1
ATOM 680 C CA . ARG A 1 82 ? 3.570 -4.847 2.219 1.00 96.94 82 ARG A CA 1
ATOM 681 C C . ARG A 1 82 ? 4.539 -4.254 1.205 1.00 96.94 82 ARG A C 1
ATOM 683 O O . ARG A 1 82 ? 4.326 -4.351 -0.001 1.00 96.94 82 ARG A O 1
ATOM 690 N N . TYR A 1 83 ? 5.584 -3.627 1.721 1.00 97.69 83 TYR A N 1
ATOM 691 C CA . TYR A 1 83 ? 6.710 -3.174 0.922 1.00 97.69 83 TYR A CA 1
ATOM 692 C C . TYR A 1 83 ? 7.806 -4.244 0.948 1.00 97.69 83 TYR A C 1
ATOM 694 O O . TYR A 1 83 ? 8.238 -4.660 2.024 1.00 97.69 83 TYR A O 1
ATOM 702 N N . ASP A 1 84 ? 8.233 -4.678 -0.231 1.00 96.00 84 ASP A N 1
ATOM 703 C CA . ASP A 1 84 ? 9.376 -5.556 -0.450 1.00 96.00 84 ASP A CA 1
ATOM 704 C C . ASP A 1 84 ? 10.624 -4.688 -0.661 1.00 96.00 84 ASP A C 1
ATOM 706 O O . ASP A 1 84 ? 10.757 -3.995 -1.672 1.00 96.00 84 ASP A O 1
ATOM 710 N N . SER A 1 85 ? 11.533 -4.705 0.316 1.00 94.69 85 SER A N 1
ATOM 711 C CA . SER A 1 85 ? 12.761 -3.906 0.288 1.00 94.69 85 SER A CA 1
ATOM 712 C C . SER A 1 85 ? 13.874 -4.501 -0.571 1.00 94.69 85 SER A C 1
ATOM 714 O O . SER A 1 85 ? 14.830 -3.790 -0.883 1.00 94.69 85 SER A O 1
ATOM 716 N N . GLU A 1 86 ? 13.772 -5.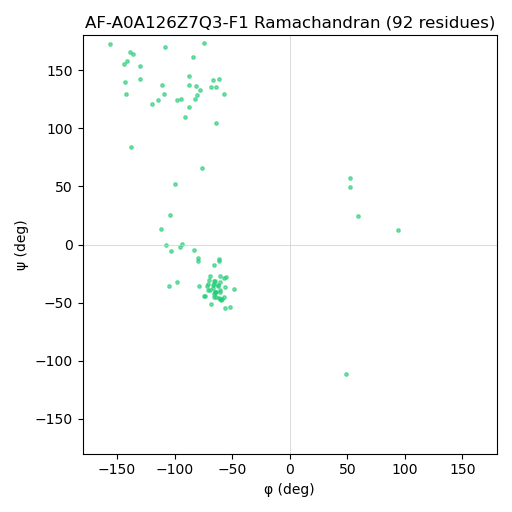769 -0.977 1.00 93.50 86 GLU A N 1
ATOM 717 C CA . GLU A 1 86 ? 14.730 -6.379 -1.900 1.00 93.50 86 GLU A CA 1
ATOM 718 C C . GLU A 1 86 ? 14.444 -5.954 -3.343 1.00 93.50 86 GLU A C 1
ATOM 720 O O . GLU A 1 86 ? 15.376 -5.733 -4.121 1.00 93.50 86 GLU A O 1
ATOM 725 N N . LEU A 1 87 ? 13.160 -5.807 -3.684 1.00 94.19 87 LEU A N 1
ATOM 726 C CA . LEU A 1 87 ? 12.695 -5.451 -5.027 1.00 94.19 87 LEU A CA 1
ATOM 727 C C . LEU A 1 87 ? 12.249 -3.992 -5.179 1.00 94.19 87 LEU A C 1
ATOM 729 O O . LEU A 1 87 ? 11.952 -3.582 -6.300 1.00 94.19 87 LEU A O 1
ATOM 733 N N . ASP A 1 88 ? 12.214 -3.223 -4.087 1.00 94.81 88 ASP A N 1
ATOM 734 C CA . ASP A 1 88 ? 11.702 -1.845 -4.048 1.00 94.81 88 ASP A CA 1
ATOM 735 C C . ASP A 1 88 ? 10.287 -1.743 -4.649 1.00 94.81 88 ASP A C 1
ATOM 737 O O . ASP A 1 88 ? 9.995 -0.946 -5.542 1.00 94.81 88 ASP A O 1
ATOM 741 N N . SER A 1 89 ? 9.397 -2.627 -4.194 1.00 96.81 89 SER A N 1
ATOM 742 C CA . SER A 1 89 ? 8.062 -2.806 -4.771 1.00 96.81 89 SER A CA 1
ATOM 743 C C . SER A 1 89 ? 7.006 -3.053 -3.698 1.00 96.81 89 SER A C 1
ATOM 745 O O . SER A 1 89 ? 7.308 -3.492 -2.590 1.00 96.81 89 SER A O 1
ATOM 747 N N . LEU A 1 90 ? 5.740 -2.790 -4.025 1.00 97.94 90 LEU A N 1
ATOM 748 C CA . LEU A 1 90 ? 4.621 -3.248 -3.210 1.00 97.94 90 LEU A CA 1
ATOM 749 C C . LEU A 1 90 ? 4.206 -4.652 -3.643 1.00 97.94 90 LEU A C 1
ATOM 751 O O . LEU A 1 90 ? 4.054 -4.926 -4.835 1.00 97.94 90 LEU A O 1
ATOM 755 N N . CYS A 1 91 ? 3.936 -5.514 -2.670 1.00 97.44 91 CYS A N 1
ATOM 756 C CA . CYS A 1 91 ? 3.353 -6.826 -2.906 1.00 97.44 91 CYS A CA 1
ATOM 757 C C . CYS A 1 91 ? 2.140 -7.077 -2.005 1.00 97.44 91 CYS A C 1
ATOM 759 O O . CYS A 1 91 ? 2.002 -6.501 -0.925 1.00 97.44 91 CYS A O 1
ATOM 761 N N . MET A 1 92 ? 1.235 -7.930 -2.474 1.00 97.69 92 MET A N 1
ATOM 762 C CA . MET A 1 92 ? 0.072 -8.424 -1.744 1.00 97.69 92 MET A CA 1
ATOM 763 C C . MET A 1 92 ? 0.277 -9.895 -1.401 1.00 97.69 92 MET A C 1
ATOM 765 O O . MET A 1 92 ? 0.532 -10.690 -2.302 1.00 97.69 92 MET A O 1
ATOM 769 N N . PHE A 1 93 ? 0.083 -10.258 -0.135 1.00 95.81 93 PHE A N 1
ATOM 770 C CA . PHE A 1 93 ? 0.013 -11.655 0.293 1.00 95.81 93 PHE A CA 1
ATOM 771 C C . PHE A 1 93 ? -1.361 -12.265 -0.037 1.00 95.81 93 PHE A C 1
ATOM 773 O O . PHE A 1 93 ? -2.389 -11.635 0.235 1.00 95.81 93 PHE A O 1
ATOM 780 N N . ALA A 1 94 ? -1.377 -13.468 -0.616 1.00 83.19 94 ALA A N 1
ATOM 781 C CA . ALA A 1 94 ? -2.559 -14.156 -1.143 1.00 83.19 94 ALA A CA 1
ATOM 782 C C . ALA A 1 94 ? -2.866 -15.484 -0.439 1.00 83.19 94 ALA A C 1
ATOM 784 O O . ALA A 1 94 ? -1.924 -16.243 -0.132 1.00 8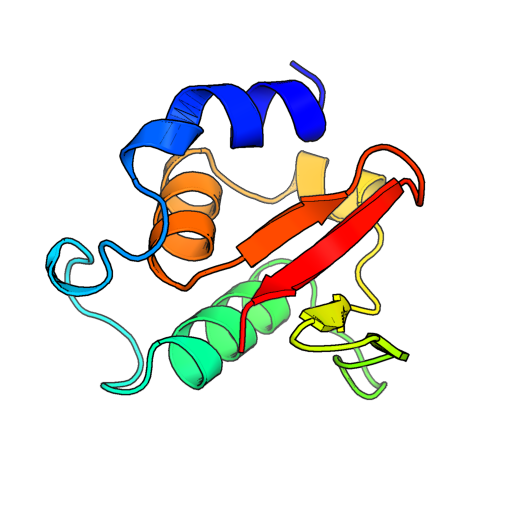3.19 94 ALA A O 1
#